Protein AF-0000000072580995 (afdb_homodimer)

Foldseek 3Di:
DPPDPVVLLVVLLVLLVVLVVCVVVVNQLVSVVSLVPRPCNPSSVVNNVVVVVVVLVVCCVVPVVVSVVVVVVDVVVDDDPDTNDPPPPD/DPPDPVVLLVVLLVLLVVLVVCVVVVNQQVSVVSLVPRPCNPSSVVNNVVVVVVVLVVCCVVPVVVSVVVVVVDVVVDDDPDTNDPPPPD

Sequence (180 aa):
MREHPSVQRHGSWIESIAVTELLHDGNHAEAKELIDSSASPDEVVGDVLHLFSLFLRLQSGAHPEEVSSFFEASMAVGPPPIFGTRPRLTMREHPSVQRHGSWIESIAVTELLHDGNHAEAKELIDSSASPDEVVGDVLHLFSLFLRLQSGAHPEEVSSFFEASMAVGPPPIFGTRPRLT

Organism: Corynebacterium urealyticum (strain ATCC 43042 / DSM 7109) (NCBI:txid504474)

Radius of gyration: 16.11 Å; Cα contacts (8 Å, |Δi|>4): 186; chains: 2; bounding box: 40×47×48 Å

Nearest PDB structures (foldseek):
  3k1s-assembly1_A  TM=5.370E-01  e=4.593E+00  Bacillus anthracis
  2a9u-assembly1_B  TM=3.508E-01  e=6.195E+00  Homo sapiens
  3k1s-assembly1_A  TM=5.370E-01  e=4.569E+00  Bacillus anthracis
  2a9u-assembly1_B  TM=3.508E-01  e=7.378E+00  Homo sapiens

pLDDT: mean 90.46, std 15.41, range [33.53, 98.81]

Secondary structure (DSSP, 8-state):
----HHHHHHHHHHHHHHHHHHHHTT-HHHHHHHHHHSS-HHHHHHHHHHHHHHHHHHHHHH-HHHHHHHHHHHHHH-PPSPTT------/----HHHHHHHHHHHHHHHHHHHHTT-HHHHHHHHHHSS-HHHHHHHHHHHHHHHHHHHHHH-HHHHHHHHHHHHHH-PPSPTT------

Solvent-accessible surface area (backbone atoms only — not comparable to full-atom values): 9723 Å² total; per-residue (Å²): 130,83,67,51,70,66,54,51,48,52,49,34,38,53,49,19,53,51,35,51,50,27,24,46,70,66,37,41,38,61,27,44,49,54,41,72,69,41,98,49,38,66,57,21,51,31,50,38,51,48,50,45,18,52,49,44,41,54,41,38,72,78,39,47,65,60,50,52,49,47,54,52,49,48,66,70,72,48,72,73,76,67,61,37,57,65,78,73,80,120,130,80,69,52,71,65,54,52,49,52,52,33,37,54,50,18,52,52,34,51,50,27,24,46,70,64,35,40,37,61,28,43,49,51,42,71,69,41,97,47,39,67,58,21,49,30,49,38,53,48,50,46,19,52,49,44,40,53,42,38,72,77,38,46,65,59,50,52,50,48,53,52,50,48,66,71,73,50,71,73,78,68,61,36,57,64,76,72,80,118

Structure (mmCIF, N/CA/C/O backbone):
data_AF-0000000072580995-model_v1
#
loop_
_entity.id
_entity.type
_entity.pdbx_description
1 polymer 'Uncharacterized protein'
#
loop_
_atom_site.group_PDB
_atom_site.id
_atom_site.type_symbol
_atom_site.label_atom_id
_atom_site.label_alt_id
_atom_site.label_comp_id
_atom_site.label_asym_id
_atom_site.label_entity_id
_atom_site.label_seq_id
_atom_site.pdbx_PDB_ins_code
_atom_site.Cartn_x
_atom_site.Cartn_y
_atom_site.Cartn_z
_atom_site.occupancy
_atom_site.B_iso_or_equiv
_atom_site.auth_seq_id
_atom_site.auth_comp_id
_atom_site.auth_asym_id
_atom_site.auth_atom_id
_atom_site.pdbx_PDB_model_num
ATOM 1 N N . MET A 1 1 ? 8.969 29.594 -10.086 1 38.91 1 MET A N 1
ATOM 2 C CA . MET A 1 1 ? 8.359 29 -11.273 1 38.91 1 MET A CA 1
ATOM 3 C C . MET A 1 1 ? 7.543 27.766 -10.906 1 38.91 1 MET A C 1
ATOM 5 O O . MET A 1 1 ? 8.086 26.797 -10.383 1 38.91 1 MET A O 1
ATOM 9 N N . ARG A 1 2 ? 6.266 27.906 -10.656 1 42.47 2 ARG A N 1
ATOM 10 C CA . ARG A 1 2 ? 5.375 26.844 -10.195 1 42.47 2 ARG A CA 1
ATOM 11 C C . ARG A 1 2 ? 5.391 25.672 -11.164 1 42.47 2 ARG A C 1
ATOM 13 O O . ARG A 1 2 ? 5.207 25.844 -12.367 1 42.47 2 ARG A O 1
ATOM 20 N N . GLU A 1 3 ? 6.219 24.656 -11.023 1 55.38 3 GLU A N 1
ATOM 21 C CA . GLU A 1 3 ? 6.23 23.531 -11.961 1 55.38 3 GLU A CA 1
ATOM 22 C C . GLU A 1 3 ? 4.816 23.188 -12.414 1 55.38 3 GLU A C 1
ATOM 24 O O . GLU A 1 3 ? 3.859 23.344 -11.656 1 55.38 3 GLU A O 1
ATOM 29 N N . HIS A 1 4 ? 4.59 23.188 -13.672 1 62.16 4 HIS A N 1
ATOM 30 C CA . HIS A 1 4 ? 3.301 22.844 -14.258 1 62.16 4 HIS A CA 1
ATOM 31 C C . HIS A 1 4 ? 2.719 21.594 -13.609 1 62.16 4 HIS A C 1
ATOM 33 O O . HIS A 1 4 ? 3.459 20.672 -13.234 1 62.16 4 HIS A O 1
ATOM 39 N N . PRO A 1 5 ? 1.469 21.75 -13.102 1 66.75 5 PRO A N 1
ATOM 40 C CA . PRO A 1 5 ? 0.805 20.656 -12.406 1 66.75 5 PRO A CA 1
ATOM 41 C C . PRO A 1 5 ? 1.129 19.297 -13.023 1 66.75 5 PRO A C 1
ATOM 43 O O . PRO A 1 5 ? 1.253 18.297 -12.297 1 66.75 5 PRO A O 1
ATOM 46 N N . SER A 1 6 ? 1.373 19.281 -14.266 1 74.62 6 SER A N 1
ATOM 47 C CA . SER A 1 6 ? 1.673 18.031 -14.945 1 74.62 6 SER A CA 1
ATOM 48 C C . SER A 1 6 ? 3.057 17.516 -14.562 1 74.62 6 SER A C 1
ATOM 50 O O . SER A 1 6 ? 3.264 16.297 -14.438 1 74.62 6 SER A O 1
ATOM 52 N N . VAL A 1 7 ? 3.961 18.469 -14.43 1 74.56 7 VAL A N 1
ATOM 53 C CA . VAL A 1 7 ? 5.324 18.078 -14.078 1 74.56 7 VAL A CA 1
ATOM 54 C C . VAL A 1 7 ? 5.355 17.547 -12.648 1 74.56 7 VAL A C 1
ATOM 56 O O . VAL A 1 7 ? 6 16.531 -12.375 1 74.56 7 VAL A O 1
ATOM 59 N N . GLN A 1 8 ? 4.672 18.141 -11.836 1 83.69 8 GLN A N 1
ATOM 60 C CA . GLN A 1 8 ? 4.609 17.719 -10.438 1 83.69 8 GLN A CA 1
ATOM 61 C C . GLN A 1 8 ? 3.971 16.344 -10.305 1 83.69 8 GLN A C 1
ATOM 63 O O . GLN A 1 8 ? 4.426 15.508 -9.516 1 83.69 8 GLN A O 1
ATOM 68 N N . ARG 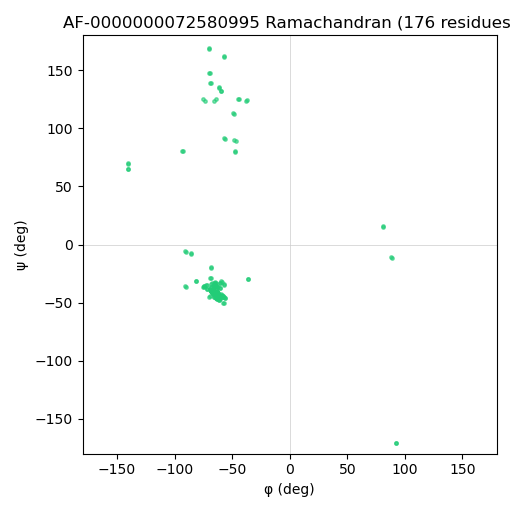A 1 9 ? 3.01 16.156 -11.164 1 88.19 9 ARG A N 1
ATOM 69 C CA . ARG A 1 9 ? 2.312 14.875 -11.148 1 88.19 9 ARG A CA 1
ATOM 70 C C . ARG A 1 9 ? 3.24 13.742 -11.57 1 88.19 9 ARG A C 1
ATOM 72 O O . ARG A 1 9 ? 3.23 12.664 -10.969 1 88.19 9 ARG A O 1
ATOM 79 N N . HIS A 1 10 ? 4.027 13.984 -12.578 1 88.75 10 HIS A N 1
ATOM 80 C CA . HIS A 1 10 ? 4.984 12.992 -13.047 1 88.75 10 HIS A CA 1
ATOM 81 C C . HIS A 1 10 ? 6.078 12.75 -12.016 1 88.75 10 HIS A C 1
ATOM 83 O O . HIS A 1 10 ? 6.52 11.609 -11.828 1 88.75 10 HIS A O 1
ATOM 89 N N . GLY A 1 11 ? 6.457 13.852 -11.391 1 92.12 11 GLY A N 1
ATOM 90 C CA . GLY A 1 11 ? 7.461 13.719 -10.344 1 92.12 11 GLY A CA 1
ATOM 91 C C . GLY A 1 11 ? 6.988 12.891 -9.164 1 92.12 11 GLY A C 1
ATOM 92 O O . GLY A 1 11 ? 7.719 12.023 -8.68 1 92.12 11 GLY A O 1
ATOM 93 N N . SER A 1 12 ? 5.824 13.141 -8.781 1 95.12 12 SER A N 1
ATOM 94 C CA . SER A 1 12 ? 5.262 12.375 -7.672 1 95.12 12 SER A CA 1
ATOM 95 C C . SER A 1 12 ? 5.098 10.906 -8.039 1 95.12 12 SER A C 1
ATOM 97 O O . SER A 1 12 ? 5.246 10.023 -7.188 1 95.12 12 SER A O 1
ATOM 99 N N . TRP A 1 13 ? 4.801 10.711 -9.312 1 96.88 13 TRP A N 1
ATOM 100 C CA . TRP A 1 13 ? 4.629 9.336 -9.766 1 96.88 13 TRP A CA 1
ATOM 101 C C . TRP A 1 13 ? 5.953 8.586 -9.719 1 96.88 13 TRP A C 1
ATOM 103 O O . TRP A 1 13 ? 6.012 7.441 -9.258 1 96.88 13 TRP A O 1
ATOM 113 N N . ILE A 1 14 ? 6.98 9.195 -10.109 1 95.56 14 ILE A N 1
ATOM 114 C CA . ILE A 1 14 ? 8.297 8.578 -10.07 1 95.56 14 ILE A CA 1
ATOM 115 C C . ILE A 1 14 ? 8.68 8.266 -8.625 1 95.56 14 ILE A C 1
ATOM 117 O O . ILE A 1 14 ? 9.195 7.184 -8.336 1 95.56 14 ILE A O 1
ATOM 121 N N . GLU A 1 15 ? 8.406 9.156 -7.762 1 97.62 15 GLU A N 1
ATOM 122 C CA . GLU A 1 15 ? 8.688 8.945 -6.344 1 97.62 15 GLU A CA 1
ATOM 123 C C . GLU A 1 15 ? 7.848 7.805 -5.777 1 97.62 15 GLU A C 1
ATOM 125 O O . GLU A 1 15 ? 8.336 7.016 -4.965 1 97.62 15 GLU A O 1
ATOM 130 N N . SER A 1 16 ? 6.633 7.668 -6.242 1 98.38 16 SER A N 1
ATOM 131 C CA . SER A 1 16 ? 5.758 6.609 -5.758 1 98.38 16 SER A CA 1
ATOM 132 C C . SER A 1 16 ? 6.273 5.234 -6.164 1 98.38 16 SER A C 1
ATOM 134 O O . SER A 1 16 ? 6.195 4.281 -5.387 1 98.38 16 SER A O 1
ATOM 136 N N . ILE A 1 17 ? 6.77 5.156 -7.355 1 97.81 17 ILE A N 1
ATOM 137 C CA . ILE A 1 17 ? 7.348 3.9 -7.816 1 97.81 17 ILE A CA 1
ATOM 138 C C . ILE A 1 17 ? 8.594 3.57 -6.988 1 97.81 17 ILE A C 1
ATOM 140 O O . ILE A 1 17 ? 8.781 2.424 -6.578 1 97.81 17 ILE A O 1
ATOM 144 N N . ALA A 1 18 ? 9.406 4.57 -6.754 1 97.69 18 ALA A N 1
ATOM 145 C CA . ALA A 1 18 ? 10.586 4.375 -5.922 1 97.69 18 ALA A CA 1
ATOM 146 C C . ALA A 1 18 ? 10.211 3.912 -4.52 1 97.69 18 ALA A C 1
ATOM 148 O O . ALA A 1 18 ? 10.828 3.004 -3.969 1 97.69 18 ALA A O 1
ATOM 149 N N . VAL A 1 19 ? 9.227 4.531 -3.951 1 98.62 19 VAL A N 1
ATOM 150 C CA . VAL A 1 19 ? 8.734 4.125 -2.635 1 98.62 19 VAL A CA 1
ATOM 151 C C . VAL A 1 19 ? 8.297 2.662 -2.674 1 98.62 19 VAL A C 1
ATOM 153 O O . VAL A 1 19 ? 8.641 1.882 -1.784 1 98.62 19 VAL A O 1
ATOM 156 N N . THR A 1 20 ? 7.535 2.26 -3.732 1 98.75 20 THR A N 1
ATOM 157 C CA . THR A 1 20 ? 7.035 0.893 -3.834 1 98.75 20 THR A CA 1
ATOM 158 C C . THR A 1 20 ? 8.188 -0.096 -3.977 1 98.75 20 THR A C 1
ATOM 160 O O . THR A 1 20 ? 8.133 -1.203 -3.438 1 98.75 20 THR A O 1
ATOM 163 N N . GLU A 1 21 ? 9.273 0.321 -4.633 1 97.69 21 GLU A N 1
ATOM 164 C CA . GLU A 1 21 ? 10.461 -0.521 -4.742 1 97.69 21 GLU A CA 1
ATOM 165 C C . GLU A 1 21 ? 11.141 -0.696 -3.387 1 97.69 21 GLU A C 1
ATOM 167 O O . GLU A 1 21 ? 11.609 -1.787 -3.059 1 97.69 21 GLU A O 1
ATOM 172 N N . LEU A 1 22 ? 11.18 0.359 -2.662 1 98.06 22 LEU A N 1
ATOM 173 C CA . LEU A 1 22 ? 11.742 0.282 -1.32 1 98.06 22 LEU A CA 1
ATOM 174 C C . LEU A 1 22 ? 10.914 -0.631 -0.428 1 98.06 22 LEU A C 1
ATOM 176 O O . LEU A 1 22 ? 11.461 -1.38 0.384 1 98.06 22 LEU A O 1
ATOM 180 N N . LEU A 1 23 ? 9.602 -0.562 -0.59 1 98.31 23 LEU A N 1
ATOM 181 C CA . LEU A 1 23 ? 8.719 -1.478 0.13 1 98.31 23 LEU A CA 1
ATOM 182 C C . LEU A 1 23 ? 9 -2.924 -0.266 1 98.31 23 LEU A C 1
ATOM 184 O O . LEU A 1 23 ? 9.07 -3.805 0.594 1 98.31 23 LEU A O 1
ATOM 188 N N . HIS A 1 24 ? 9.141 -3.119 -1.534 1 98 24 HIS A N 1
ATOM 189 C CA . HIS A 1 24 ? 9.445 -4.449 -2.049 1 98 24 HIS A CA 1
ATOM 190 C C . HIS A 1 24 ? 10.734 -4.992 -1.431 1 98 24 HIS A C 1
ATOM 192 O O . HIS A 1 24 ? 10.828 -6.188 -1.144 1 98 24 HIS A O 1
ATOM 198 N N . ASP A 1 25 ? 11.656 -4.117 -1.178 1 96.5 25 ASP A N 1
ATOM 199 C CA . ASP A 1 25 ? 12.945 -4.516 -0.618 1 96.5 25 ASP A CA 1
ATOM 200 C C . ASP A 1 25 ? 12.883 -4.594 0.905 1 96.5 25 ASP A C 1
ATOM 202 O O . ASP A 1 25 ? 13.859 -4.98 1.553 1 96.5 25 ASP A O 1
ATOM 206 N N . GLY A 1 26 ? 11.82 -4.184 1.477 1 96.31 26 GLY A N 1
ATOM 207 C CA . GLY A 1 26 ? 11.656 -4.215 2.92 1 96.31 26 GLY A CA 1
ATOM 208 C C . GLY A 1 26 ? 12.32 -3.049 3.625 1 96.31 26 GLY A C 1
ATOM 209 O O . GLY A 1 26 ? 12.516 -3.08 4.84 1 96.31 26 GLY A O 1
ATOM 210 N N . ASN A 1 27 ? 12.656 -2.059 2.854 1 96.81 27 ASN A N 1
ATOM 211 C CA . ASN A 1 27 ? 13.328 -0.896 3.428 1 96.81 27 ASN A CA 1
ATOM 212 C C . ASN A 1 27 ? 12.328 0.192 3.814 1 96.81 27 ASN A C 1
ATOM 214 O O . ASN A 1 27 ? 12.281 1.249 3.184 1 96.81 27 ASN A O 1
ATOM 218 N N . HIS A 1 28 ? 11.734 0.03 4.918 1 97.19 28 HIS A N 1
ATOM 219 C CA . HIS A 1 28 ? 10.633 0.885 5.344 1 97.19 28 HIS A CA 1
ATOM 220 C C . HIS A 1 28 ? 11.141 2.248 5.805 1 97.19 28 HIS A C 1
ATOM 222 O O . HIS A 1 28 ? 10.469 3.264 5.602 1 97.19 28 HIS A O 1
ATOM 228 N N . ALA A 1 29 ? 12.258 2.223 6.43 1 96.69 29 ALA A N 1
ATOM 229 C CA . ALA A 1 29 ? 12.805 3.488 6.914 1 96.69 29 ALA A CA 1
ATOM 230 C C . ALA A 1 29 ? 13.109 4.43 5.754 1 96.69 29 ALA A C 1
ATOM 232 O O . ALA A 1 29 ? 12.789 5.621 5.809 1 96.69 29 ALA A O 1
ATOM 233 N N . GLU A 1 30 ? 13.711 3.928 4.727 1 97.69 30 GLU A N 1
ATOM 234 C CA . GLU A 1 30 ? 14.031 4.742 3.559 1 97.69 30 GLU A CA 1
ATOM 235 C C . GLU A 1 30 ? 12.766 5.148 2.807 1 97.69 30 GLU A C 1
ATOM 237 O O . GLU A 1 30 ? 12.68 6.262 2.281 1 97.69 30 GLU A O 1
ATOM 242 N N . ALA A 1 31 ? 11.812 4.234 2.734 1 98.44 31 ALA A N 1
ATOM 243 C CA . ALA A 1 31 ? 10.539 4.57 2.109 1 98.44 31 ALA A CA 1
ATOM 244 C C . ALA A 1 31 ? 9.875 5.746 2.818 1 98.44 31 ALA A C 1
ATOM 246 O O . ALA A 1 31 ? 9.398 6.688 2.172 1 98.44 31 ALA A O 1
ATOM 247 N N . LYS A 1 32 ? 9.906 5.684 4.086 1 97.88 32 LYS A N 1
ATOM 248 C CA . LYS A 1 32 ? 9.32 6.758 4.879 1 97.88 32 LYS A CA 1
ATOM 249 C C . LYS A 1 32 ? 10.062 8.07 4.652 1 97.88 32 LYS A C 1
ATOM 251 O O . LYS A 1 32 ? 9.445 9.133 4.531 1 97.88 32 LYS A O 1
ATOM 256 N N . GLU A 1 33 ? 11.312 7.969 4.688 1 97.19 33 GLU A N 1
ATOM 257 C CA . GLU A 1 33 ? 12.117 9.164 4.465 1 97.19 33 GLU A CA 1
ATOM 258 C C . GLU A 1 33 ? 11.82 9.789 3.105 1 97.19 33 GLU A C 1
ATOM 260 O O . GLU A 1 33 ? 11.711 11.016 2.984 1 97.19 33 GLU A O 1
ATOM 265 N N . LEU A 1 34 ? 11.727 8.977 2.145 1 98.19 34 LEU A N 1
ATOM 266 C CA . LEU A 1 34 ? 11.438 9.461 0.801 1 98.19 34 LEU A CA 1
ATOM 267 C C . LEU A 1 34 ? 10.062 10.133 0.752 1 98.19 34 LEU A C 1
ATOM 269 O O . LEU A 1 34 ? 9.906 11.195 0.15 1 98.19 34 LEU A O 1
ATOM 273 N N . ILE A 1 35 ? 9.078 9.555 1.414 1 97.94 35 ILE A N 1
ATOM 274 C CA . ILE A 1 35 ? 7.746 10.133 1.479 1 97.94 35 ILE A CA 1
ATOM 275 C C . ILE A 1 35 ? 7.805 11.484 2.195 1 97.94 35 ILE A C 1
ATOM 277 O O . ILE A 1 35 ? 7.281 12.484 1.696 1 97.94 35 ILE A O 1
ATOM 281 N N . ASP A 1 36 ? 8.523 11.523 3.279 1 96.12 36 ASP A N 1
ATOM 282 C CA . ASP A 1 36 ? 8.586 12.719 4.121 1 96.12 36 ASP A CA 1
ATOM 283 C C . ASP A 1 36 ? 9.32 13.852 3.414 1 96.12 36 ASP A C 1
ATOM 285 O O . ASP A 1 36 ? 9.07 15.031 3.693 1 96.12 36 ASP A O 1
ATOM 289 N N . SER A 1 37 ? 10.211 13.516 2.566 1 96.19 37 SER A N 1
ATOM 290 C CA . SER A 1 37 ? 11.031 14.531 1.902 1 96.19 37 SER A CA 1
ATOM 291 C C . SER A 1 37 ? 10.391 14.984 0.595 1 96.19 37 SER A C 1
ATOM 293 O O . SER A 1 37 ? 10.906 15.883 -0.072 1 96.19 37 SER A O 1
ATOM 295 N N . SER A 1 38 ? 9.312 14.352 0.191 1 96.06 38 SER A N 1
ATOM 296 C CA . SER A 1 38 ? 8.656 14.664 -1.075 1 96.06 38 SER A CA 1
ATOM 297 C C . SER A 1 38 ? 7.984 16.031 -1.029 1 96.06 38 SER A C 1
ATOM 299 O O . SER A 1 38 ? 7.477 16.438 0.017 1 96.06 38 SER A O 1
ATOM 301 N N . ALA A 1 39 ? 7.961 16.688 -2.205 1 94.81 39 ALA A N 1
ATOM 302 C CA . ALA A 1 39 ? 7.234 17.938 -2.33 1 94.81 39 ALA A CA 1
ATOM 303 C C . ALA A 1 39 ? 5.73 17.719 -2.221 1 94.81 39 ALA A C 1
ATOM 305 O O . ALA A 1 39 ? 4.984 18.641 -1.887 1 94.81 39 ALA A O 1
ATOM 306 N N . SER A 1 40 ? 5.258 16.469 -2.457 1 95.25 40 SER A N 1
ATOM 307 C CA . SER A 1 40 ? 3.84 16.141 -2.418 1 95.25 40 SER A CA 1
A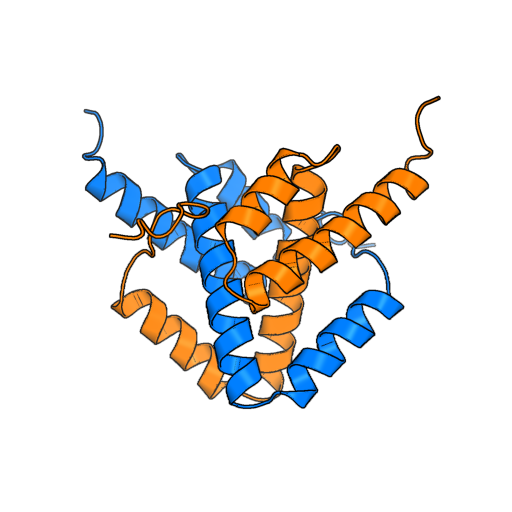TOM 308 C C . SER A 1 40 ? 3.615 14.773 -1.766 1 95.25 40 SER A C 1
ATOM 310 O O . SER A 1 40 ? 3.15 13.836 -2.418 1 95.25 40 SER A O 1
ATOM 312 N N . PRO A 1 41 ? 3.822 14.672 -0.475 1 96.06 41 PRO A N 1
ATOM 313 C CA . PRO A 1 41 ? 3.756 13.375 0.203 1 96.06 41 PRO A CA 1
ATOM 314 C C . PRO A 1 41 ? 2.385 12.711 0.078 1 96.06 41 PRO A C 1
ATOM 316 O O . PRO A 1 41 ? 2.297 11.492 -0.069 1 96.06 41 PRO A O 1
ATOM 319 N N . ASP A 1 42 ? 1.356 13.555 0.047 1 94.25 42 ASP A N 1
ATOM 320 C CA . ASP A 1 42 ? 0.015 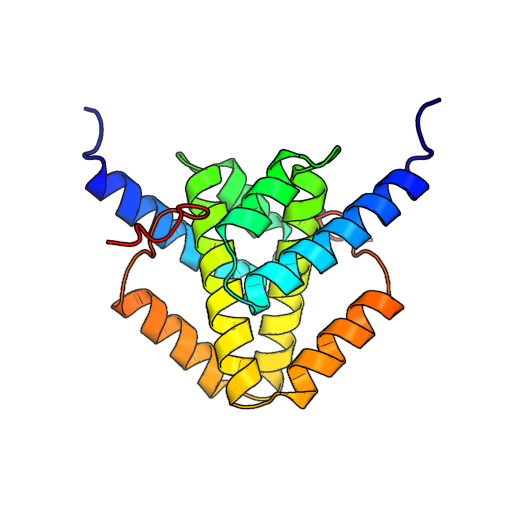12.984 -0.046 1 94.25 42 ASP A CA 1
ATOM 321 C C . ASP A 1 42 ? -0.212 12.336 -1.406 1 94.25 42 ASP A C 1
ATOM 323 O O . ASP A 1 42 ? -0.854 11.281 -1.497 1 94.25 42 ASP A O 1
ATOM 327 N N . GLU A 1 43 ? 0.281 12.969 -2.396 1 94.94 43 GLU A N 1
ATOM 328 C CA . GLU A 1 43 ? 0.142 12.414 -3.738 1 94.94 43 GLU A CA 1
ATOM 329 C C . GLU A 1 43 ? 0.953 11.133 -3.889 1 94.94 43 GLU A C 1
ATOM 331 O O . GLU A 1 43 ? 0.491 10.164 -4.504 1 94.94 43 GLU A O 1
ATOM 336 N N . VAL A 1 44 ? 2.127 11.094 -3.318 1 97.69 44 VAL A N 1
ATOM 337 C CA . VAL A 1 44 ? 2.988 9.914 -3.379 1 97.69 44 VAL A CA 1
ATOM 338 C C . VAL A 1 44 ? 2.312 8.742 -2.674 1 97.69 44 VAL A C 1
ATOM 340 O O . VAL A 1 44 ? 2.189 7.656 -3.242 1 97.69 44 VAL A O 1
ATOM 343 N N . VAL A 1 45 ? 1.81 9.031 -1.497 1 98.31 45 VAL A N 1
ATOM 344 C CA . VAL A 1 45 ? 1.153 7.977 -0.736 1 98.31 45 VAL A CA 1
ATOM 345 C C . VAL A 1 45 ? -0.094 7.504 -1.479 1 98.31 45 VAL A C 1
ATOM 347 O O . VAL A 1 45 ? -0.338 6.297 -1.589 1 98.31 45 VAL A O 1
ATOM 350 N N . GLY A 1 46 ? -0.857 8.445 -1.997 1 98 46 GLY A N 1
ATOM 351 C CA . GLY A 1 46 ? -2.031 8.078 -2.771 1 98 46 GLY A CA 1
ATOM 352 C C . GLY A 1 46 ? -1.708 7.188 -3.959 1 98 46 GLY A C 1
ATOM 353 O O . GLY A 1 46 ? -2.418 6.215 -4.227 1 98 46 GLY A O 1
ATOM 354 N N . ASP A 1 47 ? -0.679 7.523 -4.695 1 98.06 47 ASP A N 1
ATOM 355 C CA . ASP A 1 47 ? -0.261 6.727 -5.844 1 98.06 47 ASP A CA 1
ATOM 356 C C . ASP A 1 47 ? 0.17 5.328 -5.414 1 98.06 47 ASP A C 1
ATOM 358 O O . ASP A 1 47 ? -0.125 4.344 -6.098 1 98.06 47 ASP A O 1
ATOM 362 N N . VAL A 1 48 ? 0.895 5.203 -4.262 1 98.69 48 VAL A N 1
ATOM 363 C CA . VAL A 1 48 ? 1.339 3.904 -3.762 1 98.69 48 VAL A CA 1
ATOM 364 C C . VAL A 1 48 ? 0.13 3.062 -3.363 1 98.69 48 VAL A C 1
ATOM 366 O O . VAL A 1 48 ? 0.087 1.859 -3.635 1 98.69 48 VAL A O 1
ATOM 369 N N . LEU A 1 49 ? -0.845 3.707 -2.738 1 98.69 49 LEU A N 1
ATOM 370 C CA . LEU A 1 49 ? -2.062 2.992 -2.371 1 98.69 49 LEU A CA 1
ATOM 371 C C . LEU A 1 49 ? -2.807 2.514 -3.613 1 98.69 49 LEU A C 1
ATOM 373 O O . LEU A 1 49 ? -3.396 1.431 -3.609 1 98.69 49 LEU A O 1
ATOM 377 N N . HIS A 1 50 ? -2.787 3.289 -4.703 1 98.12 50 HIS A N 1
ATOM 378 C CA . HIS A 1 50 ? -3.361 2.867 -5.977 1 98.12 50 HIS A CA 1
ATOM 379 C C . HIS A 1 50 ? -2.646 1.635 -6.52 1 98.12 50 HIS A C 1
ATOM 381 O O . HIS A 1 50 ? -3.291 0.696 -6.992 1 98.12 50 HIS A O 1
ATOM 387 N N . LEU A 1 51 ? -1.337 1.68 -6.445 1 98.19 51 LEU A N 1
ATOM 388 C CA . LEU A 1 51 ? -0.565 0.539 -6.926 1 98.19 51 LEU A CA 1
ATOM 389 C C . LEU A 1 51 ? -0.89 -0.715 -6.121 1 98.19 51 LEU A C 1
ATOM 391 O O . LEU A 1 51 ? -1.003 -1.807 -6.68 1 98.19 51 LEU A O 1
ATOM 395 N N . PHE A 1 52 ? -1.028 -0.571 -4.766 1 98.81 52 PHE A N 1
ATOM 396 C CA . PHE A 1 52 ? -1.38 -1.709 -3.922 1 98.81 52 PHE A CA 1
ATOM 397 C C . PHE A 1 52 ? -2.738 -2.275 -4.316 1 98.81 52 PHE A C 1
ATOM 399 O O . PHE A 1 52 ? -2.895 -3.492 -4.449 1 98.81 52 PHE A O 1
ATOM 406 N N . SER A 1 53 ? -3.693 -1.408 -4.547 1 98.5 53 SER A N 1
ATOM 407 C CA . SER A 1 53 ? -5.035 -1.795 -4.973 1 98.5 53 SER A CA 1
ATOM 408 C C . SER A 1 53 ? -4.992 -2.604 -6.266 1 98.5 53 SER A C 1
ATOM 410 O O . SER A 1 53 ? -5.586 -3.68 -6.348 1 98.5 53 SER A O 1
ATOM 412 N N . LEU A 1 54 ? -4.297 -2.07 -7.234 1 97.81 54 LEU A N 1
ATOM 413 C CA . LEU A 1 54 ? -4.207 -2.73 -8.531 1 97.81 54 LEU A CA 1
ATOM 414 C C . LEU A 1 54 ? -3.529 -4.09 -8.398 1 97.81 54 LEU A C 1
ATOM 416 O O . LEU A 1 54 ? -3.984 -5.074 -8.984 1 97.81 54 LEU A O 1
ATOM 420 N N . PHE A 1 55 ? -2.467 -4.117 -7.602 1 98.25 55 PHE A N 1
ATOM 421 C CA . PHE A 1 55 ? -1.728 -5.363 -7.438 1 98.25 55 PHE A CA 1
ATOM 422 C C . PHE A 1 55 ? -2.588 -6.414 -6.746 1 98.25 55 PHE A C 1
ATOM 424 O O . PHE A 1 55 ? -2.596 -7.582 -7.152 1 98.25 55 PHE A O 1
ATOM 431 N N . LEU A 1 56 ? -3.311 -6.043 -5.664 1 98.25 56 LEU A N 1
ATOM 432 C CA . LEU A 1 56 ? -4.211 -6.957 -4.973 1 98.25 56 LEU A CA 1
ATOM 433 C C . LEU A 1 56 ? -5.246 -7.531 -5.934 1 98.25 56 LEU A C 1
ATOM 435 O O . LEU A 1 56 ? -5.488 -8.742 -5.941 1 98.25 56 LEU A O 1
ATOM 439 N N . ARG A 1 57 ? -5.836 -6.684 -6.727 1 97.5 57 ARG A N 1
ATOM 440 C CA . ARG A 1 57 ? -6.898 -7.105 -7.633 1 97.5 57 ARG A CA 1
ATOM 441 C C . ARG A 1 57 ? -6.363 -8.039 -8.711 1 97.5 57 ARG A C 1
ATOM 443 O O . ARG A 1 57 ? -7.004 -9.031 -9.055 1 97.5 57 ARG A O 1
ATOM 450 N N . LEU A 1 58 ? -5.195 -7.691 -9.227 1 97.38 58 LEU A N 1
ATOM 451 C CA . LEU A 1 58 ? -4.559 -8.555 -10.219 1 97.38 58 LEU A CA 1
ATOM 452 C C . LEU A 1 58 ? -4.262 -9.93 -9.625 1 97.38 58 LEU A C 1
ATOM 454 O O . LEU A 1 58 ? -4.566 -10.953 -10.242 1 97.38 58 LEU A O 1
ATOM 458 N N . GLN A 1 59 ? -3.67 -9.945 -8.438 1 97.69 59 GLN A N 1
ATOM 459 C CA . GLN A 1 59 ? -3.301 -11.195 -7.789 1 97.69 59 GLN A CA 1
ATOM 460 C C . GLN A 1 59 ? -4.539 -11.984 -7.367 1 97.69 59 GLN A C 1
ATOM 462 O O . GLN A 1 59 ? -4.535 -13.211 -7.391 1 97.69 59 GLN A O 1
ATOM 467 N N . SER A 1 60 ? -5.578 -11.281 -6.992 1 97.81 60 SER A N 1
ATOM 468 C CA . SER A 1 60 ? -6.832 -11.938 -6.641 1 97.81 60 SER A CA 1
ATOM 469 C C . SER A 1 60 ? -7.422 -12.688 -7.832 1 97.81 60 SER A C 1
ATOM 471 O O . SER A 1 60 ? -8.07 -13.719 -7.664 1 97.81 60 SER A O 1
ATOM 473 N N . GLY A 1 61 ? -7.262 -12.102 -9.008 1 97.06 61 GLY A N 1
ATOM 474 C CA . GLY A 1 61 ? -7.699 -12.781 -10.219 1 97.06 61 GLY A CA 1
ATOM 475 C C . GLY A 1 61 ? -6.883 -14.016 -10.539 1 97.06 61 GLY A C 1
ATOM 476 O O . GLY A 1 61 ? -7.438 -15.055 -10.898 1 97.06 61 GLY A O 1
ATOM 477 N N . ALA A 1 62 ? -5.621 -13.969 -10.336 1 96.88 62 ALA A N 1
ATOM 478 C CA . ALA A 1 62 ? -4.695 -15.023 -10.742 1 96.88 62 ALA A CA 1
ATOM 479 C C . ALA A 1 62 ? -4.527 -16.062 -9.641 1 96.88 62 ALA A C 1
ATOM 481 O O . ALA A 1 62 ? -4.379 -17.25 -9.922 1 96.88 62 ALA A O 1
ATOM 482 N N . HIS A 1 63 ? -4.543 -15.57 -8.383 1 96.81 63 HIS A N 1
ATOM 483 C CA . HIS A 1 63 ? -4.242 -16.422 -7.23 1 96.81 63 HIS A CA 1
ATOM 484 C C . HIS A 1 63 ? -5.156 -16.094 -6.055 1 96.81 63 HIS A C 1
ATOM 486 O O . HIS A 1 63 ? -4.688 -15.688 -4.988 1 96.81 63 HIS A O 1
ATOM 492 N N . PRO A 1 64 ? -6.418 -16.312 -6.152 1 96.75 64 PRO A N 1
ATOM 493 C CA . PRO A 1 64 ? -7.375 -15.859 -5.145 1 96.75 64 PRO A CA 1
ATOM 494 C C . PRO A 1 64 ? -7.086 -16.438 -3.758 1 96.75 64 PRO A C 1
ATOM 496 O O . PRO A 1 64 ? -7.27 -15.75 -2.75 1 96.75 64 PRO A O 1
ATOM 499 N N . GLU A 1 65 ? -6.551 -17.625 -3.602 1 97.19 65 GLU A N 1
ATOM 500 C CA . GLU A 1 65 ? -6.297 -18.25 -2.307 1 97.19 65 GLU A CA 1
ATOM 501 C C . GLU A 1 65 ? -5.129 -17.594 -1.59 1 97.19 65 GLU A C 1
ATOM 503 O O . GLU A 1 65 ? -5.109 -17.516 -0.36 1 97.19 65 GLU A O 1
ATOM 508 N N . GLU A 1 66 ? -4.191 -17.188 -2.375 1 97.12 66 GLU A N 1
ATOM 509 C CA . GLU A 1 66 ? -3.029 -16.547 -1.774 1 97.12 66 GLU A CA 1
ATOM 510 C C . GLU A 1 66 ? -3.404 -15.195 -1.167 1 97.12 66 GLU A C 1
ATOM 512 O O . GLU A 1 66 ? -2.91 -14.828 -0.096 1 97.12 66 GLU A O 1
ATOM 517 N N . VAL A 1 67 ? -4.324 -14.453 -1.808 1 97.25 67 VAL A N 1
ATOM 518 C CA . VAL A 1 67 ? -4.758 -13.156 -1.302 1 97.25 67 VAL A CA 1
ATOM 519 C C . VAL A 1 67 ? -5.586 -13.344 -0.033 1 97.25 67 VAL A C 1
ATOM 521 O O . VAL A 1 67 ? -5.371 -12.656 0.964 1 97.25 67 VAL A O 1
ATOM 524 N N . SER A 1 68 ? -6.461 -14.289 -0.13 1 97.19 68 SER A N 1
ATOM 525 C CA . SER A 1 68 ? -7.289 -14.547 1.045 1 97.19 68 SER A CA 1
ATOM 526 C C . SER A 1 68 ? -6.438 -14.992 2.23 1 97.19 68 SER A C 1
ATOM 528 O O . SER A 1 68 ? -6.668 -14.555 3.363 1 97.19 68 SER A O 1
ATOM 530 N N . SER A 1 69 ? -5.496 -15.906 1.982 1 97.5 69 SER A N 1
ATOM 531 C CA . SER A 1 69 ? -4.613 -16.391 3.039 1 97.5 69 SER A CA 1
ATOM 532 C C . SER A 1 69 ? -3.787 -15.242 3.627 1 97.5 69 SER A C 1
ATOM 534 O O . SER A 1 69 ? -3.5 -15.234 4.824 1 97.5 69 SER A O 1
ATOM 536 N N . PHE A 1 70 ? -3.408 -14.406 2.818 1 97.12 70 PHE A N 1
ATOM 537 C CA . PHE A 1 70 ? -2.641 -13.25 3.27 1 97.12 70 PHE A CA 1
ATOM 538 C C . PHE A 1 70 ? -3.447 -12.422 4.262 1 97.12 70 PHE A C 1
ATOM 540 O O . PHE A 1 70 ? -2.93 -12.008 5.301 1 97.12 70 PHE A O 1
ATOM 547 N N . PHE A 1 71 ? -4.707 -12.141 3.947 1 96.75 71 PHE A N 1
ATOM 548 C CA . PHE A 1 71 ? -5.562 -11.359 4.836 1 96.75 71 PHE A CA 1
ATOM 549 C C . PHE A 1 71 ? -5.781 -12.086 6.152 1 96.75 71 PHE A C 1
ATOM 551 O O . PHE A 1 71 ? -5.68 -11.492 7.227 1 96.75 71 PHE A O 1
ATOM 558 N N . GLU A 1 72 ? -5.98 -13.336 6.012 1 96.81 72 GLU A N 1
ATOM 559 C CA . GLU A 1 72 ? -6.199 -14.141 7.215 1 96.81 72 GLU A CA 1
ATOM 560 C C . GLU A 1 72 ? -4.965 -14.141 8.109 1 96.81 72 GLU A C 1
ATOM 562 O O . GLU A 1 72 ? -5.066 -13.969 9.32 1 96.81 72 GLU A O 1
ATOM 567 N N . ALA A 1 73 ? -3.867 -14.336 7.535 1 96.88 73 ALA A N 1
ATOM 568 C CA . ALA A 1 73 ? -2.613 -14.367 8.281 1 96.88 73 ALA A CA 1
ATOM 569 C C . ALA A 1 73 ? -2.328 -13.016 8.93 1 96.88 73 ALA A C 1
ATOM 571 O O . ALA A 1 73 ? -1.874 -12.953 10.078 1 96.88 73 ALA A O 1
ATOM 572 N N . SER A 1 74 ? -2.58 -11.992 8.211 1 95.38 74 SER A N 1
ATOM 573 C CA . SER A 1 74 ? -2.322 -10.648 8.727 1 95.38 74 SER A CA 1
ATOM 574 C C . SER A 1 74 ? -3.184 -10.352 9.945 1 95.38 74 SER A C 1
ATOM 576 O O . SER A 1 74 ? -2.707 -9.766 10.922 1 95.38 74 SER A O 1
ATOM 578 N N . MET A 1 75 ? -4.41 -10.734 9.883 1 93.69 75 MET A N 1
ATOM 579 C CA . MET A 1 75 ? -5.32 -10.523 11.008 1 93.69 75 MET A CA 1
ATOM 580 C C . MET A 1 75 ? -4.883 -11.328 12.219 1 93.69 75 MET A C 1
ATOM 582 O O . MET A 1 75 ? -4.984 -10.859 13.352 1 93.69 75 MET A O 1
ATOM 586 N N . ALA A 1 76 ? -4.348 -12.461 11.969 1 94.69 76 ALA A N 1
ATOM 587 C CA . ALA A 1 76 ? -3.947 -13.367 13.047 1 94.69 76 ALA A CA 1
ATOM 588 C C . ALA A 1 76 ? -2.678 -12.875 13.734 1 94.69 76 ALA A C 1
ATOM 590 O O . ALA A 1 76 ? -2.531 -13.008 14.945 1 94.69 76 ALA A O 1
ATOM 591 N N . VAL A 1 77 ? -1.761 -12.305 13.047 1 94.69 77 VAL A N 1
ATOM 592 C CA . VAL A 1 77 ? -0.449 -11.914 13.555 1 94.69 77 VAL A CA 1
ATOM 593 C C . VAL A 1 77 ? -0.555 -10.586 14.297 1 94.69 77 VAL A C 1
ATOM 595 O O . VAL A 1 77 ? 0.168 -10.352 15.266 1 94.69 77 VAL A O 1
ATOM 598 N N . GLY A 1 78 ? -1.421 -9.734 13.93 1 93.81 78 GLY A N 1
ATOM 599 C CA . GLY A 1 78 ? -1.569 -8.438 14.57 1 93.81 78 GLY A CA 1
ATOM 600 C C . GLY A 1 78 ? -0.751 -7.348 13.906 1 93.81 78 GLY A C 1
ATOM 601 O O . GLY A 1 78 ? -0.217 -7.543 12.812 1 93.81 78 GLY A O 1
ATOM 602 N N . PRO A 1 79 ? -0.745 -6.219 14.625 1 93.5 79 PRO A N 1
ATOM 603 C CA . PRO A 1 79 ? -0.133 -5.051 13.984 1 93.5 79 PRO A CA 1
ATOM 604 C C . PRO A 1 79 ? 1.379 -5.191 13.82 1 93.5 79 PRO A C 1
ATOM 606 O O . PRO A 1 79 ? 2.057 -5.699 14.719 1 93.5 79 PRO A O 1
ATOM 609 N N . PRO A 1 80 ? 1.874 -4.773 12.688 1 92.44 80 PRO A N 1
ATOM 610 C CA . PRO A 1 80 ? 3.326 -4.703 12.508 1 92.44 80 PRO A CA 1
ATOM 611 C C . PRO A 1 80 ? 3.971 -3.6 13.344 1 92.44 80 PRO A C 1
ATOM 613 O O . PRO A 1 80 ? 3.268 -2.809 13.977 1 92.44 80 PRO A O 1
ATOM 616 N N . PRO A 1 81 ? 5.309 -3.645 13.406 1 90.44 81 PRO A N 1
ATOM 617 C CA . PRO A 1 81 ? 5.984 -2.49 14.008 1 90.44 81 PRO A CA 1
ATOM 618 C C . PRO A 1 81 ? 5.641 -1.177 13.305 1 90.44 81 PRO A C 1
ATOM 620 O O . PRO A 1 81 ? 5.168 -1.185 12.164 1 90.44 81 PRO A O 1
ATOM 623 N N . ILE A 1 82 ? 5.898 -0.103 13.992 1 90.31 82 ILE A N 1
ATOM 624 C CA . ILE A 1 82 ? 5.625 1.223 13.453 1 90.31 82 ILE A CA 1
ATOM 625 C C . ILE A 1 82 ? 6.418 1.421 12.156 1 90.31 82 ILE A C 1
ATOM 627 O O . ILE A 1 82 ? 7.613 1.129 12.102 1 90.31 82 ILE A O 1
ATOM 631 N N . PHE A 1 83 ? 5.715 1.874 11.211 1 93.69 83 PHE A N 1
ATOM 632 C CA . PHE A 1 83 ? 6.293 2.037 9.883 1 93.69 83 PHE A CA 1
ATOM 633 C C . PHE A 1 83 ? 7.457 3.021 9.914 1 93.69 83 PHE A C 1
ATOM 635 O O . PHE A 1 83 ? 7.355 4.094 10.516 1 93.69 83 PHE A O 1
ATOM 642 N N . GLY A 1 84 ? 8.469 2.635 9.273 1 91.06 84 GLY A N 1
ATOM 643 C CA . GLY A 1 84 ? 9.625 3.508 9.156 1 91.06 84 GLY A CA 1
ATOM 644 C C . GLY A 1 84 ? 10.617 3.344 10.297 1 91.06 84 GLY A C 1
ATOM 645 O O . GLY A 1 84 ? 11.695 3.939 10.281 1 91.06 84 GLY A O 1
ATOM 646 N N . THR A 1 85 ? 10.148 2.631 11.297 1 84.38 85 THR A N 1
ATOM 647 C CA . THR A 1 85 ? 11.078 2.438 12.414 1 84.38 85 THR A CA 1
ATOM 648 C C . THR A 1 85 ? 12.148 1.419 12.047 1 84.38 85 THR A C 1
ATOM 650 O O . THR A 1 85 ? 11.859 0.398 11.422 1 84.38 85 THR A O 1
ATOM 653 N N . ARG A 1 86 ? 13.422 1.929 12.211 1 64.38 86 ARG A N 1
ATOM 654 C CA . ARG A 1 86 ? 14.555 1.054 11.914 1 64.38 86 ARG A CA 1
ATOM 655 C C . ARG A 1 86 ? 14.594 -0.13 12.875 1 64.38 86 ARG A C 1
ATOM 657 O O . ARG A 1 86 ? 14.25 0.005 14.055 1 64.38 86 ARG A O 1
ATOM 664 N N . PRO A 1 87 ? 14.609 -1.352 12.078 1 52.28 87 PRO A N 1
ATOM 665 C CA . PRO A 1 87 ? 14.781 -2.432 13.055 1 52.28 87 PRO A CA 1
ATOM 666 C C . PRO A 1 87 ? 15.93 -2.172 14.023 1 52.28 87 PRO A C 1
ATOM 668 O O . PRO A 1 87 ? 16.938 -1.553 13.648 1 52.28 87 PRO A O 1
ATOM 671 N N . ARG A 1 88 ? 15.484 -1.991 15.25 1 43.84 88 ARG A N 1
ATOM 672 C CA . ARG A 1 88 ? 16.562 -1.84 16.234 1 43.84 88 ARG A CA 1
ATOM 673 C C . ARG A 1 88 ? 17.609 -2.936 16.078 1 43.84 88 ARG A C 1
ATOM 675 O O . ARG A 1 88 ? 17.266 -4.121 16.047 1 43.84 88 ARG A O 1
ATOM 682 N N . LEU A 1 89 ? 18.531 -2.648 15.297 1 39.06 89 LEU A N 1
ATOM 683 C CA . LEU A 1 89 ? 19.656 -3.578 15.383 1 39.06 89 LEU A CA 1
ATOM 684 C C . LEU A 1 89 ? 20.047 -3.82 16.828 1 39.06 89 LEU A C 1
ATOM 686 O O . LEU A 1 89 ? 20.344 -2.873 17.562 1 39.06 89 LEU A O 1
ATOM 690 N N . THR A 1 90 ? 19.312 -4.652 17.406 1 33.53 90 THR A N 1
ATOM 691 C CA . THR A 1 90 ? 19.953 -5.102 18.625 1 33.53 90 THR A CA 1
ATOM 692 C C . THR A 1 90 ? 21.203 -5.914 18.312 1 33.53 90 THR A C 1
ATOM 694 O O . THR A 1 90 ? 21.25 -6.621 17.312 1 33.53 90 THR A O 1
ATOM 697 N N . MET B 1 1 ? -10.039 10.195 28.891 1 39.03 1 MET B N 1
ATOM 698 C CA . MET B 1 1 ? -9.375 8.93 29.172 1 39.03 1 MET B CA 1
ATOM 699 C C . MET B 1 1 ? -8.5 8.492 28 1 39.03 1 MET B C 1
ATOM 701 O O . MET B 1 1 ? -9 8.281 26.891 1 39.03 1 MET B O 1
ATOM 705 N N . ARG B 1 2 ? -7.238 8.836 27.984 1 42.47 2 ARG B N 1
ATOM 706 C CA . ARG B 1 2 ? -6.305 8.578 26.891 1 42.47 2 ARG B CA 1
ATOM 707 C C . ARG B 1 2 ? -6.238 7.094 26.562 1 42.47 2 ARG B C 1
ATOM 709 O O . ARG B 1 2 ? -6.027 6.266 27.453 1 42.47 2 ARG B O 1
ATOM 716 N N . GLU B 1 3 ? -7.016 6.535 25.672 1 55.59 3 GLU B N 1
ATOM 717 C CA . GLU B 1 3 ? -6.941 5.105 25.375 1 55.59 3 GLU B CA 1
ATOM 718 C C . GLU B 1 3 ? -5.5 4.609 25.406 1 55.59 3 GLU B C 1
ATOM 720 O O . GLU B 1 3 ? -4.578 5.352 25.062 1 55.59 3 GLU B O 1
ATOM 725 N N . HIS B 1 4 ? -5.234 3.646 26.188 1 62.47 4 HIS B N 1
ATOM 726 C CA . HIS B 1 4 ? -3.914 3.041 26.297 1 62.47 4 HIS B CA 1
ATOM 727 C C . HIS B 1 4 ? -3.287 2.811 24.922 1 62.47 4 HIS B C 1
ATOM 729 O O . HIS B 1 4 ? -3.986 2.469 23.969 1 62.47 4 HIS B O 1
ATOM 735 N N . PRO B 1 5 ? -2.072 3.373 24.781 1 66.56 5 PRO B N 1
ATOM 736 C CA . PRO B 1 5 ? -1.371 3.268 23.5 1 66.56 5 PRO B CA 1
ATOM 737 C C . PRO B 1 5 ? -1.598 1.923 22.812 1 66.56 5 PRO B C 1
ATOM 739 O O . PRO B 1 5 ? -1.686 1.859 21.578 1 66.56 5 PRO B O 1
ATOM 742 N N . SER B 1 6 ? -1.806 0.93 23.578 1 74.38 6 SER B N 1
ATOM 743 C CA . SER B 1 6 ? -2.014 -0.398 23.016 1 74.38 6 SER B CA 1
ATOM 744 C C . SER B 1 6 ? -3.377 -0.502 22.344 1 74.38 6 SER B C 1
ATOM 746 O O . SER B 1 6 ? -3.516 -1.166 21.312 1 74.38 6 SER B O 1
ATOM 748 N N . VAL B 1 7 ? -4.344 0.138 22.984 1 74.06 7 VAL B N 1
ATOM 749 C CA . VAL B 1 7 ? -5.691 0.093 22.422 1 74.06 7 VAL B CA 1
ATOM 750 C C . VAL B 1 7 ? -5.73 0.878 21.125 1 74.06 7 VAL B C 1
ATOM 752 O O . VAL B 1 7 ? -6.332 0.431 20.141 1 74.06 7 VAL B O 1
ATOM 755 N N . GLN B 1 8 ? -5.102 1.918 21.094 1 83.69 8 GLN B N 1
ATOM 756 C CA . GLN B 1 8 ? -5.059 2.75 19.891 1 83.69 8 GLN B CA 1
ATOM 757 C C . GLN B 1 8 ? -4.344 2.031 18.75 1 83.69 8 GLN B C 1
ATOM 759 O O . GLN B 1 8 ? -4.773 2.109 17.594 1 83.69 8 GLN B O 1
ATOM 764 N N . ARG B 1 9 ? -3.359 1.303 19.172 1 88.12 9 ARG B N 1
ATOM 765 C CA . ARG B 1 9 ? -2.59 0.561 18.188 1 88.12 9 ARG B CA 1
ATOM 766 C C . ARG B 1 9 ? -3.438 -0.531 17.531 1 88.12 9 ARG B C 1
ATOM 768 O O . ARG B 1 9 ? -3.383 -0.73 16.312 1 88.12 9 ARG B O 1
ATOM 775 N N . HIS B 1 10 ? -4.207 -1.205 18.344 1 88.62 10 HIS B N 1
ATOM 776 C CA . HIS B 1 10 ? -5.094 -2.246 17.828 1 88.62 10 HIS B CA 1
ATOM 777 C C . HIS B 1 10 ? -6.199 -1.653 16.953 1 88.62 10 HIS B C 1
ATOM 779 O O . HIS B 1 10 ? -6.57 -2.234 15.938 1 88.62 10 HIS B O 1
ATOM 785 N N . GLY B 1 11 ? -6.664 -0.511 17.422 1 92.12 11 GLY B N 1
ATOM 786 C CA . GLY B 1 11 ? -7.684 0.166 16.641 1 92.12 11 GLY B CA 1
ATOM 787 C C . GLY B 1 11 ? -7.195 0.597 15.266 1 92.12 11 GLY B C 1
ATOM 788 O O . GLY B 1 11 ? -7.887 0.399 14.258 1 92.12 11 GLY B O 1
ATOM 789 N N . SER B 1 12 ? -6.059 1.107 15.25 1 95.12 12 SER B N 1
ATOM 790 C CA . SER B 1 12 ? -5.48 1.531 13.977 1 95.12 12 SER B CA 1
ATOM 791 C C . SER B 1 12 ? -5.219 0.339 13.062 1 95.12 12 SER B C 1
ATOM 793 O O . SER B 1 12 ? -5.332 0.449 11.836 1 95.12 12 SER B O 1
ATOM 795 N N . TRP B 1 13 ? -4.883 -0.755 13.719 1 96.94 13 TRP B N 1
ATOM 796 C CA . TRP B 1 13 ? -4.617 -1.954 12.93 1 96.94 13 TRP B CA 1
ATOM 797 C C . TRP B 1 13 ? -5.895 -2.469 12.273 1 96.94 13 TRP B C 1
ATOM 799 O O . TRP B 1 13 ? -5.891 -2.818 11.086 1 96.94 13 TRP B O 1
ATOM 809 N N . ILE B 1 14 ? -6.945 -2.443 12.961 1 95.62 14 ILE B N 1
ATOM 810 C CA . ILE B 1 14 ? -8.227 -2.873 12.406 1 95.62 14 ILE B CA 1
ATOM 811 C C . ILE B 1 14 ? -8.625 -1.963 11.25 1 95.62 14 ILE B C 1
ATOM 813 O O . ILE B 1 14 ? -9.07 -2.439 10.203 1 95.62 14 ILE B O 1
ATOM 817 N N . GLU B 1 15 ? -8.414 -0.728 11.414 1 97.62 15 GLU B N 1
ATOM 818 C CA . GLU B 1 15 ? -8.711 0.235 10.359 1 97.62 15 GLU B CA 1
ATOM 819 C C . GLU B 1 15 ? -7.82 0.01 9.141 1 97.62 15 GLU B C 1
ATOM 821 O O . GLU B 1 15 ? -8.281 0.126 8 1 97.62 15 GLU B O 1
ATOM 826 N N . SER B 1 16 ? -6.59 -0.362 9.359 1 98.38 16 SER B N 1
ATOM 827 C CA . SER B 1 16 ? -5.66 -0.591 8.258 1 98.38 16 SER B CA 1
ATOM 828 C C . SER B 1 16 ? -6.086 -1.792 7.422 1 98.38 16 SER B C 1
ATOM 830 O O . SER B 1 16 ? -5.973 -1.769 6.195 1 98.38 16 SER B O 1
ATOM 832 N N . ILE B 1 17 ? -6.539 -2.801 8.094 1 97.88 17 ILE B N 1
ATOM 833 C CA . ILE B 1 17 ? -7.027 -3.975 7.379 1 97.88 17 ILE B CA 1
ATOM 834 C C . ILE B 1 17 ? -8.266 -3.605 6.566 1 97.88 17 ILE B C 1
ATOM 836 O O . ILE B 1 17 ? -8.398 -4.004 5.406 1 97.88 17 ILE B O 1
ATOM 840 N N . ALA B 1 18 ? -9.148 -2.852 7.18 1 97.75 18 ALA B N 1
ATOM 841 C CA . ALA B 1 18 ? -10.336 -2.396 6.469 1 97.75 18 ALA B CA 1
ATOM 842 C C . ALA B 1 18 ? -9.969 -1.562 5.246 1 97.75 18 ALA B C 1
ATOM 844 O O . ALA B 1 18 ? -10.547 -1.735 4.172 1 97.75 18 ALA B O 1
ATOM 845 N N . VAL B 1 19 ? -9.055 -0.672 5.398 1 98.62 19 VAL B N 1
ATOM 846 C CA . VAL B 1 19 ? -8.578 0.135 4.281 1 98.62 19 VAL B CA 1
ATOM 847 C C . VAL B 1 19 ? -8.047 -0.774 3.176 1 98.62 19 VAL B C 1
ATOM 8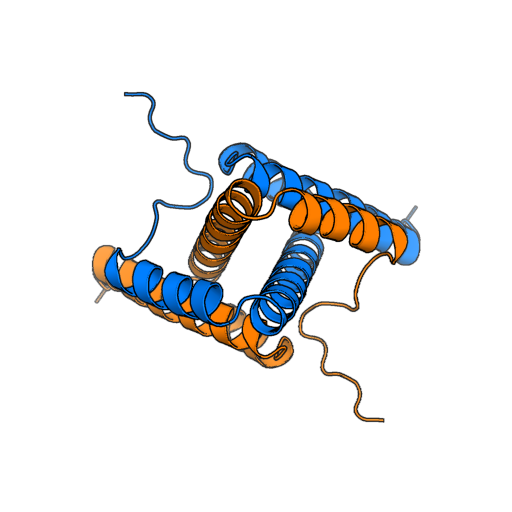49 O O . VAL B 1 19 ? -8.359 -0.581 1.998 1 98.62 19 VAL B O 1
ATOM 852 N N . THR B 1 20 ? -7.23 -1.811 3.543 1 98.75 20 THR B N 1
ATOM 853 C CA . THR B 1 20 ? -6.641 -2.707 2.555 1 98.75 20 THR B CA 1
ATOM 854 C C . THR B 1 20 ? -7.727 -3.502 1.832 1 98.75 20 THR B C 1
ATOM 856 O O . THR B 1 20 ? -7.617 -3.76 0.632 1 98.75 20 THR B O 1
ATOM 859 N N . GLU B 1 21 ? -8.812 -3.816 2.535 1 97.81 21 GLU B N 1
ATOM 860 C CA . GLU B 1 21 ? -9.938 -4.496 1.907 1 97.81 21 GLU B CA 1
ATOM 861 C C . GLU B 1 21 ? -10.641 -3.588 0.907 1 97.81 21 GLU B C 1
ATOM 863 O O . GLU B 1 21 ? -11.055 -4.035 -0.166 1 97.81 21 GLU B O 1
ATOM 868 N N . LEU B 1 22 ? -10.766 -2.373 1.28 1 98.06 22 LEU B N 1
ATOM 869 C CA . LEU B 1 22 ? -11.367 -1.405 0.369 1 98.06 22 LEU B CA 1
ATOM 870 C C . LEU B 1 22 ? -10.5 -1.223 -0.875 1 98.06 22 LEU B C 1
ATOM 872 O O . LEU B 1 22 ? -11.023 -1.088 -1.983 1 98.06 22 LEU B O 1
ATOM 876 N N . LEU B 1 23 ? -9.195 -1.224 -0.684 1 98.31 23 LEU B N 1
ATOM 877 C CA . LEU B 1 23 ? -8.289 -1.174 -1.822 1 98.31 23 LEU B CA 1
ATOM 878 C C . LEU B 1 23 ? -8.461 -2.398 -2.715 1 98.31 23 LEU B C 1
ATOM 880 O O . LEU B 1 23 ? -8.508 -2.277 -3.941 1 98.31 23 LEU B O 1
ATOM 884 N N . HIS B 1 24 ? -8.555 -3.52 -2.082 1 98.06 24 HIS B N 1
ATOM 885 C CA . HIS B 1 24 ? -8.766 -4.766 -2.807 1 98.06 24 HIS B CA 1
ATOM 886 C C . HIS B 1 24 ? -10.031 -4.703 -3.656 1 98.06 24 HIS B C 1
ATOM 888 O O . HIS B 1 24 ? -10.07 -5.23 -4.77 1 98.06 24 HIS B O 1
ATOM 894 N N . ASP B 1 25 ? -11.016 -4.016 -3.158 1 96.56 25 ASP B N 1
ATOM 895 C CA . ASP B 1 25 ? -12.289 -3.9 -3.857 1 96.56 25 ASP B CA 1
ATOM 896 C C . ASP B 1 25 ? -12.258 -2.76 -4.875 1 96.56 25 ASP B C 1
ATOM 898 O O . ASP B 1 25 ? -13.219 -2.561 -5.621 1 96.56 25 ASP B O 1
ATOM 902 N N . GLY B 1 26 ? -11.25 -2 -4.871 1 96.31 26 GLY B N 1
ATOM 903 C CA . GLY B 1 26 ? -11.125 -0.883 -5.793 1 96.31 26 GLY B CA 1
ATOM 904 C C . GLY B 1 26 ? -11.883 0.35 -5.344 1 96.31 26 GLY B C 1
ATOM 905 O O . GLY B 1 26 ? -12.109 1.269 -6.137 1 96.31 26 GLY B O 1
ATOM 906 N N . ASN B 1 27 ? -12.25 0.364 -4.105 1 96.81 27 ASN B N 1
ATOM 907 C CA . ASN B 1 27 ? -13 1.495 -3.574 1 96.81 27 ASN B CA 1
ATOM 908 C C . ASN B 1 27 ? -12.086 2.533 -2.936 1 96.81 27 ASN B C 1
ATOM 910 O O . ASN B 1 27 ? -12.086 2.703 -1.715 1 96.81 27 ASN B O 1
ATOM 914 N N . HIS B 1 28 ? -11.508 3.32 -3.73 1 97.12 28 HIS B N 1
ATOM 915 C CA . HIS B 1 28 ? -10.477 4.254 -3.297 1 97.12 28 HIS B CA 1
ATOM 916 C C . HIS B 1 28 ? -11.078 5.426 -2.529 1 97.12 28 HIS B C 1
ATOM 918 O O . HIS B 1 28 ? -10.469 5.938 -1.59 1 97.12 28 HIS B O 1
ATOM 924 N N . ALA B 1 29 ? -12.219 5.832 -2.963 1 96.69 29 ALA B N 1
ATOM 925 C CA . ALA B 1 29 ? -12.859 6.961 -2.291 1 96.69 29 ALA B CA 1
ATOM 926 C C . ALA B 1 29 ? -13.188 6.621 -0.842 1 96.69 29 ALA B C 1
ATOM 928 O O . ALA B 1 29 ? -12.938 7.422 0.063 1 96.69 29 ALA B O 1
ATOM 929 N N . GLU B 1 30 ? -13.719 5.477 -0.611 1 97.69 30 GLU B N 1
ATOM 930 C CA . GLU B 1 30 ? -14.055 5.051 0.745 1 97.69 30 GLU B CA 1
ATOM 931 C C . GLU B 1 30 ? -12.797 4.789 1.567 1 97.69 30 GLU B C 1
ATOM 933 O O . GLU B 1 30 ? -12.766 5.07 2.768 1 97.69 30 GLU B O 1
ATOM 938 N N . ALA B 1 31 ? -11.797 4.207 0.924 1 98.44 31 ALA B N 1
ATOM 939 C CA . ALA B 1 31 ? -10.523 4.004 1.614 1 98.44 31 ALA B CA 1
ATOM 940 C C . ALA B 1 31 ? -9.953 5.328 2.111 1 98.44 31 ALA B C 1
ATOM 942 O O . ALA B 1 31 ? -9.523 5.43 3.264 1 98.44 31 ALA B O 1
ATOM 943 N N . LYS B 1 32 ? -10.016 6.297 1.263 1 97.88 32 LYS B N 1
ATOM 944 C CA . LYS B 1 32 ? -9.516 7.617 1.631 1 97.88 32 LYS B CA 1
ATOM 945 C C . LYS B 1 32 ? -10.328 8.211 2.777 1 97.88 32 LYS B C 1
ATOM 947 O O . LYS B 1 32 ? -9.773 8.812 3.699 1 97.88 32 LYS B O 1
ATOM 952 N N . GLU B 1 33 ? -11.578 8.086 2.648 1 97.25 33 GLU B N 1
ATOM 953 C CA . GLU B 1 33 ? -12.453 8.609 3.695 1 97.25 33 GLU B CA 1
ATOM 954 C C . GLU B 1 33 ? -12.156 7.949 5.039 1 97.25 33 GLU B C 1
ATOM 956 O O . GLU B 1 33 ? -12.125 8.625 6.074 1 97.25 33 GLU B O 1
ATOM 961 N N . LEU B 1 34 ? -11.969 6.695 5 1 98.19 34 LEU B N 1
ATOM 962 C CA . LEU B 1 34 ? -11.672 5.965 6.227 1 98.19 34 LEU B CA 1
ATOM 963 C C . LEU B 1 34 ? -10.344 6.422 6.816 1 98.19 34 LEU B C 1
ATOM 965 O O . LEU B 1 34 ? -10.234 6.621 8.031 1 98.19 34 LEU B O 1
ATOM 969 N N . ILE B 1 35 ? -9.344 6.645 5.992 1 97.94 35 ILE B N 1
ATOM 970 C CA . ILE B 1 35 ? -8.055 7.141 6.449 1 97.94 35 ILE B CA 1
ATOM 971 C C . ILE B 1 35 ? -8.219 8.531 7.055 1 97.94 35 ILE B C 1
ATOM 973 O O . ILE B 1 35 ? -7.742 8.797 8.156 1 97.94 35 ILE B O 1
ATOM 977 N N . ASP B 1 36 ? -8.977 9.367 6.387 1 96.19 36 ASP B N 1
ATOM 978 C CA . ASP B 1 36 ? -9.125 10.758 6.793 1 96.19 36 ASP B CA 1
ATOM 979 C C . ASP B 1 36 ? -9.914 10.867 8.102 1 96.19 36 ASP B C 1
ATOM 981 O O . ASP B 1 36 ? -9.742 11.828 8.852 1 96.19 36 ASP B O 1
ATOM 985 N N . SER B 1 37 ? -10.766 9.953 8.336 1 96.25 37 SER B N 1
ATOM 986 C CA . SER B 1 37 ? -11.625 10.008 9.516 1 96.25 37 SER B CA 1
ATOM 987 C C . SER B 1 37 ? -10.977 9.312 10.703 1 96.25 37 SER B C 1
ATOM 989 O O . SER B 1 37 ? -11.523 9.328 11.812 1 96.25 37 SER B O 1
ATOM 991 N N . SER B 1 38 ? -9.852 8.664 10.5 1 96.19 38 SER B N 1
ATOM 992 C CA . SER B 1 38 ? -9.18 7.91 11.555 1 96.19 38 SER B CA 1
ATOM 993 C C . SER B 1 38 ? -8.594 8.836 12.617 1 96.19 38 SER B C 1
ATOM 995 O O . SER B 1 38 ? -8.148 9.938 12.305 1 96.19 38 SER B O 1
ATOM 997 N N .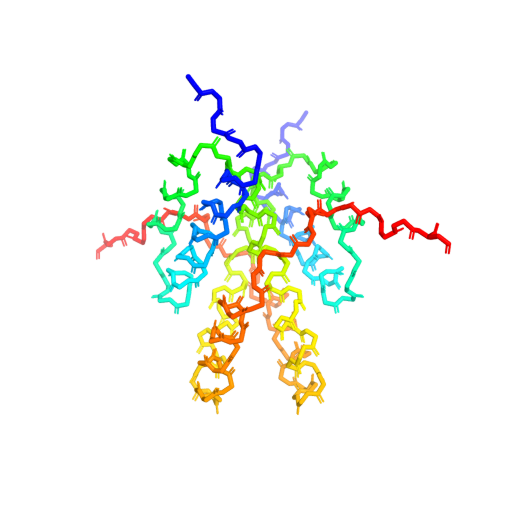 ALA B 1 39 ? -8.586 8.328 13.852 1 95.12 39 ALA B N 1
ATOM 998 C CA . ALA B 1 39 ? -7.938 9.055 14.938 1 95.12 39 ALA B CA 1
ATOM 999 C C . ALA B 1 39 ? -6.422 9.078 14.75 1 95.12 39 ALA B C 1
ATOM 1001 O O . ALA B 1 39 ? -5.738 9.945 15.305 1 95.12 39 ALA B O 1
ATOM 1002 N N . SER B 1 40 ? -5.879 8.148 13.93 1 95.31 40 SER B N 1
ATOM 1003 C CA . SER B 1 40 ? -4.445 8.039 13.695 1 95.31 40 SER B CA 1
ATOM 1004 C C . SER B 1 40 ? -4.148 7.723 12.234 1 95.31 40 SER B C 1
ATOM 1006 O O . SER B 1 40 ? -3.607 6.66 11.922 1 95.31 40 SER B O 1
ATOM 1008 N N . PRO B 1 41 ? -4.387 8.664 11.344 1 96 41 PRO B N 1
ATOM 1009 C CA . PRO B 1 41 ? -4.258 8.391 9.906 1 96 41 PRO B CA 1
ATOM 1010 C C . PRO B 1 41 ? -2.844 7.969 9.516 1 96 41 PRO B C 1
ATOM 1012 O O . PRO B 1 41 ? -2.674 7.105 8.648 1 96 41 PRO B O 1
ATOM 1015 N N . ASP B 1 42 ? -1.869 8.523 10.227 1 94.25 42 ASP B N 1
ATOM 1016 C CA . ASP B 1 42 ? -0.492 8.188 9.883 1 94.25 42 ASP B CA 1
ATOM 1017 C C . ASP B 1 42 ? -0.184 6.727 10.227 1 94.25 42 ASP B C 1
ATOM 1019 O O . ASP B 1 42 ? 0.529 6.051 9.484 1 94.25 42 ASP B O 1
ATOM 1023 N N . GLU B 1 43 ? -0.69 6.324 11.32 1 95.06 43 GLU B N 1
ATOM 1024 C CA . GLU B 1 43 ? -0.479 4.938 11.719 1 95.06 43 GLU B CA 1
ATOM 1025 C C . GLU B 1 43 ? -1.203 3.975 10.781 1 95.06 43 GLU B C 1
ATOM 1027 O O . GLU B 1 43 ? -0.665 2.924 10.422 1 95.06 43 GLU B O 1
ATOM 1032 N N . VAL B 1 44 ? -2.389 4.32 10.367 1 97.62 44 VAL B N 1
ATOM 1033 C CA . VAL B 1 44 ? -3.172 3.492 9.453 1 97.62 44 VAL B CA 1
ATOM 1034 C C . VAL B 1 44 ? -2.441 3.359 8.117 1 97.62 44 VAL B C 1
ATOM 1036 O O . VAL B 1 44 ? -2.238 2.248 7.621 1 97.62 44 VAL B O 1
ATOM 1039 N N . VAL B 1 45 ? -1.988 4.48 7.629 1 98.31 45 VAL B N 1
ATOM 1040 C CA . VAL B 1 45 ? -1.288 4.465 6.348 1 98.31 45 VAL B CA 1
ATOM 1041 C C . VAL B 1 45 ? 0.006 3.666 6.477 1 98.31 45 VAL B C 1
ATOM 1043 O O . VAL B 1 45 ? 0.331 2.855 5.605 1 98.31 45 VAL B O 1
ATOM 1046 N N . GLY B 1 46 ? 0.721 3.895 7.574 1 98 46 GLY B N 1
ATOM 1047 C CA . GLY B 1 46 ? 1.937 3.129 7.801 1 98 46 GLY B CA 1
ATOM 1048 C C . GLY B 1 46 ? 1.699 1.631 7.832 1 98 46 GLY B C 1
ATOM 1049 O O . GLY B 1 46 ? 2.475 0.862 7.262 1 98 46 GLY B O 1
ATOM 1050 N N . ASP B 1 47 ? 0.67 1.206 8.508 1 98.12 47 ASP B N 1
ATOM 1051 C CA . ASP B 1 47 ? 0.33 -0.211 8.578 1 98.12 47 ASP B CA 1
ATOM 1052 C C . ASP B 1 47 ? -0.016 -0.764 7.199 1 98.12 47 ASP B C 1
ATOM 1054 O O . ASP B 1 47 ? 0.364 -1.887 6.859 1 98.12 47 ASP B O 1
ATOM 1058 N N . VAL B 1 48 ? -0.758 0.006 6.367 1 98.75 48 VAL B N 1
ATOM 1059 C CA . VAL B 1 48 ? -1.136 -0.431 5.027 1 98.75 48 VAL B CA 1
ATOM 1060 C C . VAL B 1 48 ? 0.111 -0.563 4.156 1 98.75 48 VAL B C 1
ATOM 1062 O O . VAL B 1 48 ? 0.237 -1.516 3.381 1 98.75 48 VAL B O 1
ATOM 1065 N N . LEU B 1 49 ? 1.03 0.386 4.305 1 98.69 49 LEU B N 1
ATOM 1066 C CA . LEU B 1 49 ? 2.279 0.306 3.555 1 98.69 49 LEU B CA 1
ATOM 1067 C C . LEU B 1 49 ? 3.084 -0.921 3.971 1 98.69 49 LEU B C 1
ATOM 1069 O O . LEU B 1 49 ? 3.738 -1.552 3.137 1 98.69 49 LEU B O 1
ATOM 1073 N N . HIS B 1 50 ? 3.047 -1.298 5.246 1 98.12 50 HIS B N 1
ATOM 1074 C CA . HIS B 1 50 ? 3.682 -2.521 5.723 1 98.12 50 HIS B CA 1
ATOM 1075 C C . HIS B 1 50 ? 3.057 -3.754 5.074 1 98.12 50 HIS B C 1
ATOM 1077 O O . HIS B 1 50 ? 3.77 -4.664 4.648 1 98.12 50 HIS B O 1
ATOM 1083 N N . LEU B 1 51 ? 1.758 -3.74 5.016 1 98.25 51 LEU B N 1
ATOM 1084 C CA . LEU B 1 51 ? 1.07 -4.871 4.398 1 98.25 51 LEU B CA 1
ATOM 1085 C C . LEU B 1 51 ? 1.444 -4.992 2.926 1 98.25 51 LEU B C 1
ATOM 1087 O O . LEU B 1 51 ? 1.635 -6.102 2.42 1 98.25 51 LEU B O 1
ATOM 1091 N N . PHE B 1 52 ? 1.525 -3.848 2.209 1 98.81 52 PHE B N 1
ATOM 1092 C CA . PHE B 1 52 ? 1.922 -3.869 0.807 1 98.81 52 PHE B CA 1
ATOM 1093 C C . PHE B 1 52 ? 3.322 -4.449 0.648 1 98.81 52 PHE B C 1
ATOM 1095 O O . PHE B 1 52 ? 3.557 -5.293 -0.219 1 98.81 52 PHE B O 1
ATOM 1102 N N . SER B 1 53 ? 4.23 -4.039 1.504 1 98.5 53 SER B N 1
ATOM 1103 C CA . SER B 1 53 ? 5.605 -4.531 1.505 1 98.5 53 SER B CA 1
ATOM 1104 C C . SER B 1 53 ? 5.648 -6.047 1.671 1 98.5 53 SER B C 1
ATOM 1106 O O . SER B 1 53 ? 6.309 -6.742 0.897 1 98.5 53 SER B O 1
ATOM 1108 N N . LEU B 1 54 ? 4.949 -6.516 2.664 1 97.81 54 LEU B N 1
ATOM 1109 C CA . LEU B 1 54 ? 4.93 -7.945 2.943 1 97.81 54 LEU B CA 1
ATOM 1110 C C . LEU B 1 54 ? 4.332 -8.719 1.773 1 97.81 54 LEU B C 1
ATOM 1112 O O . LEU B 1 54 ? 4.859 -9.766 1.38 1 97.81 54 LEU B O 1
ATOM 1116 N N . PHE B 1 55 ? 3.254 -8.172 1.227 1 98.25 55 PHE B N 1
ATOM 1117 C CA . PHE B 1 55 ? 2.588 -8.852 0.124 1 98.25 55 PHE B CA 1
ATOM 1118 C C . PHE B 1 55 ? 3.49 -8.906 -1.103 1 98.25 55 PHE B C 1
ATOM 1120 O O . PHE B 1 55 ? 3.578 -9.945 -1.767 1 98.25 55 PHE B O 1
ATOM 1127 N N . LEU B 1 56 ? 4.16 -7.785 -1.46 1 98.25 56 LEU B N 1
ATOM 1128 C CA . LEU B 1 56 ? 5.098 -7.758 -2.576 1 98.25 56 LEU B CA 1
ATOM 1129 C C . LEU B 1 56 ? 6.188 -8.812 -2.396 1 98.25 56 LEU B C 1
ATOM 1131 O O . LEU B 1 56 ? 6.5 -9.547 -3.334 1 98.25 56 LEU B O 1
ATOM 1135 N N . ARG B 1 57 ? 6.738 -8.883 -1.217 1 97.44 57 ARG B N 1
ATOM 1136 C CA . ARG B 1 57 ? 7.848 -9.789 -0.953 1 97.44 57 ARG B CA 1
ATOM 1137 C C . ARG B 1 57 ? 7.395 -11.242 -1.03 1 97.44 57 ARG B C 1
ATOM 1139 O O . ARG B 1 57 ? 8.102 -12.094 -1.581 1 97.44 57 ARG B O 1
ATOM 1146 N N . LEU B 1 58 ? 6.223 -11.508 -0.489 1 97.25 58 LEU B N 1
ATOM 1147 C CA . LEU B 1 58 ? 5.66 -12.852 -0.575 1 97.25 58 LEU B CA 1
ATOM 1148 C C . LEU B 1 58 ? 5.434 -13.25 -2.027 1 97.25 58 LEU B C 1
ATOM 1150 O O . LEU B 1 58 ? 5.812 -14.352 -2.441 1 97.25 58 LEU B O 1
ATOM 1154 N N . GLN B 1 59 ? 4.812 -12.359 -2.787 1 97.62 59 GLN B N 1
ATOM 1155 C CA . GLN B 1 59 ? 4.504 -12.641 -4.184 1 97.62 59 GLN B CA 1
ATOM 1156 C C . GLN B 1 59 ? 5.777 -12.727 -5.023 1 97.62 59 GLN B C 1
ATOM 1158 O O . GLN B 1 59 ? 5.844 -13.508 -5.977 1 97.62 59 GLN B O 1
ATOM 1163 N N . SER B 1 60 ? 6.766 -11.945 -4.668 1 97.81 60 SER B N 1
ATOM 1164 C CA . SER B 1 60 ? 8.047 -12 -5.367 1 97.81 60 SER B CA 1
ATOM 1165 C C . SER B 1 60 ? 8.711 -13.367 -5.191 1 97.81 60 SER B C 1
ATOM 1167 O O . SER B 1 60 ? 9.406 -13.844 -6.086 1 97.81 60 SER B O 1
ATOM 1169 N N . GLY B 1 61 ? 8.539 -13.945 -4.016 1 97.06 61 GLY B N 1
ATOM 1170 C CA . GLY B 1 61 ? 9.047 -15.289 -3.779 1 97.06 61 GLY B CA 1
ATOM 1171 C C . GLY B 1 61 ? 8.305 -16.344 -4.578 1 97.06 61 GLY B C 1
ATOM 1172 O O . GLY B 1 61 ? 8.93 -17.25 -5.141 1 97.06 61 GLY B O 1
ATOM 1173 N N . ALA B 1 62 ? 7.051 -16.219 -4.707 1 96.88 62 ALA B N 1
ATOM 1174 C CA . ALA B 1 62 ? 6.199 -17.25 -5.309 1 96.88 62 ALA B CA 1
ATOM 1175 C C . ALA B 1 62 ? 6.062 -17.031 -6.812 1 96.88 62 ALA B C 1
ATOM 1177 O O . ALA B 1 62 ? 5.984 -18 -7.578 1 96.88 62 ALA B O 1
ATOM 1178 N N . HIS B 1 63 ? 6.02 -15.734 -7.203 1 96.81 63 HIS B N 1
ATOM 1179 C CA . HIS B 1 63 ? 5.742 -15.375 -8.586 1 96.81 63 HIS B CA 1
ATOM 1180 C C . HIS B 1 63 ? 6.602 -14.203 -9.039 1 96.81 63 HIS B C 1
ATOM 1182 O O . HIS B 1 63 ? 6.082 -13.141 -9.398 1 96.81 63 HIS B O 1
ATOM 1188 N N . PRO B 1 64 ? 7.875 -14.344 -9.109 1 96.75 64 PRO B N 1
ATOM 1189 C CA . PRO B 1 64 ? 8.773 -13.219 -9.359 1 96.75 64 PRO B CA 1
ATOM 1190 C C . PRO B 1 64 ? 8.484 -12.508 -10.68 1 96.75 64 PRO B C 1
ATOM 1192 O O . PRO B 1 64 ? 8.602 -11.281 -10.758 1 96.75 64 PRO B O 1
ATOM 1195 N N . GLU B 1 65 ? 8.023 -13.156 -11.719 1 97.19 65 GLU B N 1
ATOM 1196 C CA . GLU B 1 65 ? 7.773 -12.547 -13.023 1 97.19 65 GLU B CA 1
ATOM 1197 C C . GLU B 1 65 ? 6.547 -11.641 -12.984 1 97.19 65 GLU B C 1
ATOM 1199 O O . GLU B 1 65 ? 6.492 -10.633 -13.688 1 97.19 65 GLU B O 1
ATOM 1204 N N . GLU B 1 66 ? 5.609 -12.055 -12.203 1 97.12 66 GLU B N 1
ATOM 1205 C CA . GLU B 1 66 ? 4.395 -11.25 -12.109 1 97.12 66 GLU B CA 1
ATOM 1206 C C . GLU B 1 66 ? 4.668 -9.914 -11.414 1 97.12 66 GLU B C 1
ATOM 1208 O O . GLU B 1 66 ? 4.125 -8.883 -11.812 1 97.12 66 GLU B O 1
ATOM 1213 N N . VAL B 1 67 ? 5.555 -9.906 -10.398 1 97.25 67 VAL B N 1
ATOM 1214 C CA . VAL B 1 67 ? 5.895 -8.68 -9.688 1 97.25 67 VAL B CA 1
ATOM 1215 C C . VAL B 1 67 ? 6.695 -7.754 -10.602 1 97.25 67 VAL B C 1
ATOM 1217 O O . VAL B 1 67 ? 6.41 -6.555 -10.688 1 97.25 67 VAL B O 1
ATOM 1220 N N . SER B 1 68 ? 7.617 -8.367 -11.258 1 97.12 68 SER B N 1
ATOM 1221 C CA . SER B 1 68 ? 8.422 -7.559 -12.172 1 97.12 68 SER B CA 1
ATOM 1222 C C . SER B 1 68 ? 7.57 -6.957 -13.281 1 97.12 68 SER B C 1
ATOM 1224 O O . SER B 1 68 ? 7.742 -5.789 -13.633 1 97.12 68 SER B O 1
ATOM 1226 N N . SER B 1 69 ? 6.711 -7.777 -13.867 1 97.56 69 SER B N 1
ATOM 1227 C CA . SER B 1 69 ? 5.828 -7.301 -14.93 1 97.56 69 SER B CA 1
ATOM 1228 C C . SER B 1 69 ? 4.918 -6.184 -14.422 1 97.56 69 SER B C 1
ATOM 1230 O O . SER B 1 69 ? 4.598 -5.254 -15.172 1 97.56 69 SER B O 1
ATOM 1232 N N . PHE B 1 70 ? 4.504 -6.316 -13.273 1 97.12 70 PHE B N 1
ATOM 1233 C CA . PHE B 1 70 ? 3.654 -5.289 -12.68 1 97.12 70 PHE B CA 1
ATOM 1234 C C . PHE B 1 70 ? 4.383 -3.953 -12.617 1 97.12 70 PHE B C 1
ATOM 1236 O O . PHE B 1 70 ? 3.812 -2.916 -12.961 1 97.12 70 PHE B O 1
ATOM 1243 N N . PHE B 1 71 ? 5.637 -3.947 -12.164 1 96.62 71 PHE B N 1
ATOM 1244 C CA . PHE B 1 71 ? 6.422 -2.721 -12.078 1 96.62 71 PHE B CA 1
ATOM 1245 C C . PHE B 1 71 ? 6.648 -2.129 -13.461 1 96.62 71 PHE B C 1
ATOM 1247 O O . PHE B 1 71 ? 6.48 -0.925 -13.664 1 96.62 71 PHE B O 1
ATOM 1254 N N . GLU B 1 72 ? 6.926 -2.99 -14.352 1 96.75 72 GLU B N 1
ATOM 1255 C CA . GLU B 1 72 ? 7.156 -2.537 -15.719 1 96.75 72 GLU B CA 1
ATOM 1256 C C . GLU B 1 72 ? 5.898 -1.912 -16.312 1 96.75 72 GLU B C 1
ATOM 1258 O O . GLU B 1 72 ? 5.961 -0.845 -16.922 1 96.75 72 GLU B O 1
ATOM 1263 N N . ALA B 1 73 ? 4.836 -2.549 -16.141 1 96.88 73 ALA B N 1
ATOM 1264 C CA . ALA B 1 73 ? 3.566 -2.053 -16.672 1 96.88 73 ALA B CA 1
ATOM 1265 C C . ALA B 1 73 ? 3.186 -0.726 -16.031 1 96.88 73 ALA B C 1
ATOM 1267 O O . ALA B 1 73 ? 2.697 0.185 -16.703 1 96.88 73 ALA B O 1
ATOM 1268 N N . SER B 1 74 ? 3.395 -0.642 -14.766 1 95.44 74 SER B N 1
ATOM 1269 C CA . SER B 1 74 ? 3.043 0.573 -14.039 1 95.44 74 SER B CA 1
ATOM 1270 C C . SER B 1 74 ? 3.85 1.769 -14.531 1 95.44 74 SER B C 1
ATOM 1272 O O . SER B 1 74 ? 3.312 2.867 -14.688 1 95.44 74 SER B O 1
ATOM 1274 N N . MET B 1 75 ? 5.094 1.557 -14.766 1 93.56 75 MET B N 1
ATOM 1275 C CA . MET B 1 75 ? 5.961 2.621 -15.273 1 93.56 75 MET B CA 1
ATOM 1276 C C . MET B 1 75 ? 5.539 3.047 -16.672 1 93.56 75 MET B C 1
ATOM 1278 O O . MET B 1 75 ? 5.582 4.234 -17 1 93.56 75 MET B O 1
ATOM 1282 N N . ALA B 1 76 ? 5.086 2.111 -17.422 1 94.69 76 ALA B N 1
ATOM 1283 C CA . ALA B 1 76 ? 4.719 2.371 -18.812 1 94.69 76 ALA B CA 1
ATOM 1284 C C . ALA B 1 76 ? 3.4 3.137 -18.891 1 94.69 76 ALA B C 1
ATOM 1286 O O . ALA B 1 76 ? 3.23 4 -19.75 1 94.69 76 ALA B O 1
ATOM 1287 N N . VAL B 1 77 ? 2.469 2.9 -18.047 1 94.69 77 VAL B N 1
ATOM 1288 C CA . VAL B 1 77 ? 1.12 3.457 -18.094 1 94.69 77 VAL B CA 1
ATOM 1289 C C . VAL B 1 77 ? 1.118 4.867 -17.516 1 94.69 77 VAL B C 1
ATOM 1291 O O . VAL B 1 77 ? 0.352 5.727 -17.953 1 94.69 77 VAL B O 1
ATOM 1294 N N . GLY B 1 78 ? 1.94 5.156 -16.594 1 93.88 78 GLY B N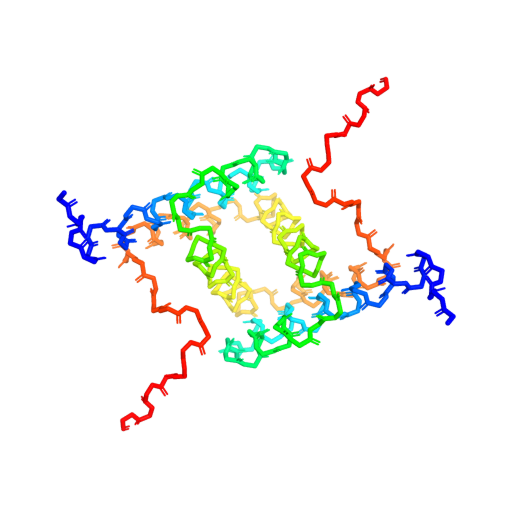 1
ATOM 1295 C CA . GLY B 1 78 ? 1.983 6.469 -15.977 1 93.88 78 GLY B CA 1
ATOM 1296 C C . GLY B 1 78 ? 1.118 6.57 -14.734 1 93.88 78 GLY B C 1
ATOM 1297 O O . GLY B 1 78 ? 0.624 5.559 -14.234 1 93.88 78 GLY B O 1
ATOM 1298 N N . PRO B 1 79 ? 1.021 7.836 -14.297 1 93.75 79 PRO B N 1
ATOM 1299 C CA . PRO B 1 79 ? 0.355 8.016 -13.008 1 93.75 79 PRO B CA 1
ATOM 1300 C C . PRO B 1 79 ? -1.141 7.715 -13.062 1 93.75 79 PRO B C 1
ATOM 1302 O O . PRO B 1 79 ? -1.808 8.062 -14.039 1 93.75 79 PRO B O 1
ATOM 1305 N N . PRO B 1 80 ? -1.63 7.066 -12.047 1 92.5 80 PRO B N 1
ATOM 1306 C CA . PRO B 1 80 ? -3.078 6.887 -11.922 1 92.5 80 PRO B CA 1
ATOM 1307 C C . PRO B 1 80 ? -3.809 8.188 -11.594 1 92.5 80 PRO B C 1
ATOM 1309 O O . PRO B 1 80 ? -3.17 9.211 -11.352 1 92.5 80 PRO B O 1
ATOM 1312 N N . PRO B 1 81 ? -5.145 8.133 -11.695 1 90.44 81 PRO B N 1
ATOM 1313 C CA . PRO B 1 81 ? -5.902 9.273 -11.18 1 90.44 81 PRO B CA 1
ATOM 1314 C C . PRO B 1 81 ? -5.613 9.555 -9.703 1 90.44 81 PRO B C 1
ATOM 1316 O O . PRO B 1 81 ? -5.117 8.68 -8.992 1 90.44 81 PRO B O 1
ATOM 1319 N N . ILE B 1 82 ? -5.949 10.742 -9.297 1 90.38 82 ILE B N 1
ATOM 1320 C CA . ILE B 1 82 ? -5.734 11.148 -7.914 1 90.38 82 ILE B CA 1
ATOM 1321 C C . ILE B 1 82 ? -6.5 10.211 -6.98 1 90.38 82 ILE B C 1
ATOM 1323 O O . ILE B 1 82 ? -7.676 9.922 -7.207 1 90.38 82 ILE B O 1
ATOM 1327 N N . PHE B 1 83 ? -5.805 9.781 -6.008 1 93.69 83 PHE B N 1
ATOM 1328 C CA . PHE B 1 83 ? -6.352 8.812 -5.07 1 93.69 83 PHE B CA 1
ATOM 1329 C C . PHE B 1 83 ? -7.57 9.383 -4.348 1 93.69 83 PHE B C 1
ATOM 1331 O O . PHE B 1 83 ? -7.539 10.523 -3.879 1 93.69 83 PHE B O 1
ATOM 1338 N N . GLY B 1 84 ? -8.547 8.578 -4.262 1 91 84 GLY B N 1
ATOM 1339 C CA . GLY B 1 84 ? -9.742 8.961 -3.521 1 91 84 GLY B CA 1
ATOM 1340 C C . GLY B 1 84 ? -10.758 9.703 -4.371 1 91 84 GLY B C 1
ATOM 1341 O O . GLY B 1 84 ? 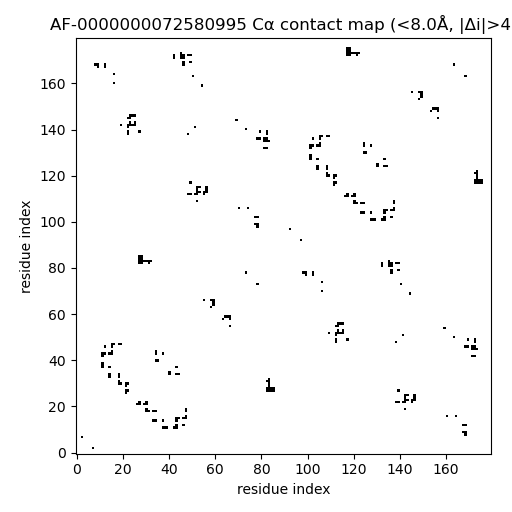-11.859 10 -3.912 1 91 84 GLY B O 1
ATOM 1342 N N . THR B 1 85 ? -10.297 10.07 -5.551 1 84 85 THR B N 1
ATOM 1343 C CA . THR B 1 85 ? -11.242 10.781 -6.406 1 84 85 THR B CA 1
ATOM 1344 C C . THR B 1 85 ? -12.289 9.812 -6.961 1 84 85 THR B C 1
ATOM 1346 O O . THR B 1 85 ? -11.961 8.703 -7.367 1 84 85 THR B O 1
ATOM 1349 N N . ARG B 1 86 ? -13.57 10.219 -6.652 1 64.94 86 ARG B N 1
ATOM 1350 C CA . ARG B 1 86 ? -14.672 9.398 -7.145 1 64.94 86 ARG B CA 1
ATOM 1351 C C . ARG B 1 86 ? -14.742 9.422 -8.664 1 64.94 86 ARG B C 1
ATOM 1353 O O . ARG B 1 86 ? -14.461 10.453 -9.289 1 64.94 86 ARG B O 1
ATOM 1360 N N . PRO B 1 87 ? -14.664 8.047 -9.141 1 52 87 PRO B N 1
ATOM 1361 C CA . PRO B 1 87 ? -14.867 8.141 -10.586 1 52 87 PRO B CA 1
ATOM 1362 C C . PRO B 1 87 ? -16.078 8.992 -10.961 1 52 87 PRO B C 1
ATOM 1364 O O . PRO B 1 87 ? -17.078 9.008 -10.227 1 52 87 PRO B O 1
ATOM 1367 N N . ARG B 1 88 ? -15.727 10.102 -11.57 1 43.97 88 ARG B N 1
ATOM 1368 C CA . ARG B 1 88 ? -16.844 10.906 -12.039 1 43.97 88 ARG B CA 1
ATOM 1369 C C . ARG B 1 88 ? -17.875 10.047 -12.781 1 43.97 88 ARG B C 1
ATOM 1371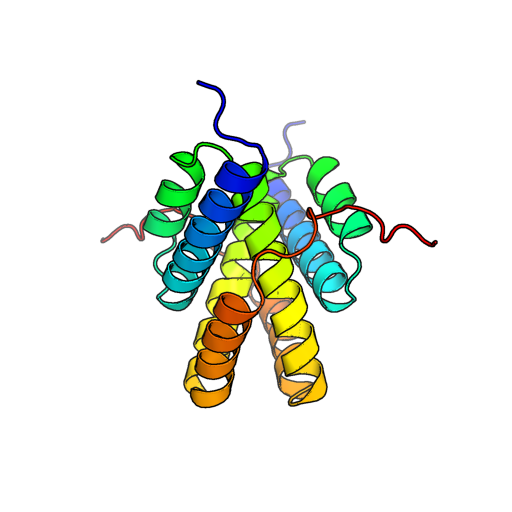 O O . ARG B 1 88 ? -17.516 9.305 -13.695 1 43.97 88 ARG B O 1
ATOM 1378 N N . LEU B 1 89 ? -18.75 9.555 -12.062 1 39.56 89 LEU B N 1
ATOM 1379 C CA . LEU B 1 89 ? -19.859 8.977 -12.812 1 39.56 89 LEU B CA 1
ATOM 1380 C C . LEU B 1 89 ? -20.344 9.93 -13.891 1 39.56 89 LEU B C 1
ATOM 1382 O O . LEU B 1 89 ? -20.703 11.07 -13.602 1 39.56 89 LEU B O 1
ATOM 1386 N N . THR B 1 90 ? -19.625 9.93 -14.914 1 33.84 90 THR B N 1
ATOM 1387 C CA . THR B 1 90 ? -20.344 10.562 -16.016 1 33.84 90 THR B CA 1
ATOM 1388 C C . THR B 1 90 ? -21.516 9.703 -16.469 1 33.84 90 THR B C 1
ATOM 1390 O O . THR B 1 90 ? -21.453 8.469 -16.406 1 33.84 90 THR B O 1
#